Protein AF-E1ZZN7-F1 (afdb_monomer)

Solvent-accessible surface area (backbone atoms only — not comparable to full-atom values): 4860 Å² total; per-residue (Å²): 111,70,67,58,59,54,46,68,67,56,65,72,96,53,86,55,54,99,83,66,60,41,57,55,59,50,54,75,39,37,90,77,42,50,66,59,51,48,54,54,52,50,44,39,71,75,74,41,78,79,60,70,71,81,76,57,79,89,84,75,75,43,76,74,62,86,58,91,87,45,73,86,30,42,85

Secondary structure (DSSP, 8-state):
-HHHHHHHTPPSSPPP-TT---HHHHHHHHHHHHHHHHHHHHHHHTTPPPPSGGG-------B-SS-TT-GGGB-

Foldseek 3Di:
DVLLVVLCPDDFPDDDFPVNDGSVCCNVCVVVCVVVVVVVVVCVVVPHDDDVVVVDGDDDWAAADDDPVDSVRTD

Nearest PDB structures (foldseek):
  4wtd-assembly1_A  TM=5.882E-01  e=3.407E+00  Hepatitis C virus JFH-1
  2wcx-assembly1_A  TM=5.716E-01  e=3.651E+00  Hepatitis C virus (isolate BK)
  3cso-assembly1_A  TM=5.858E-01  e=5.921E+00  Hepatitis C virus isolate HC-J4

Organism: Camponotus floridanus (NCBI:txid104421)

Radius of gyration: 17.31 Å; Cα contacts (8 Å, |Δi|>4): 46; chains: 1; bounding box: 29×27×46 Å

Sequence (75 aa):
EEIEVTIRKLKKKKAVGPDGIGNEAWIYGIEKLRGKMKEILNKMWNGGKLTKEWKEGIITPIYKKGDKKKAENYR

pLDDT: mean 90.06, std 5.13, range [71.06, 96.0]

Mean predicted aligned error: 6.01 Å

Structure (mmCIF, N/CA/C/O backbone):
data_AF-E1ZZN7-F1
#
_entry.id   AF-E1ZZN7-F1
#
loop_
_atom_site.group_PDB
_atom_site.id
_atom_site.type_symbol
_atom_site.label_atom_id
_atom_site.label_alt_id
_atom_site.label_comp_id
_atom_site.label_asym_id
_atom_site.label_entity_id
_atom_site.label_seq_id
_atom_site.pdbx_PDB_ins_code
_atom_site.Cartn_x
_atom_site.Cartn_y
_atom_site.Cartn_z
_atom_site.occupancy
_atom_site.B_iso_or_equiv
_atom_site.auth_seq_id
_atom_site.auth_comp_id
_atom_site.auth_asym_id
_atom_site.auth_atom_id
_atom_site.pdbx_PDB_model_num
ATOM 1 N N . GLU A 1 1 ? -0.654 3.952 16.491 1.00 71.06 1 GLU A N 1
ATOM 2 C CA . GLU A 1 1 ? 0.761 4.304 16.292 1.00 71.06 1 GLU A CA 1
ATOM 3 C C . GLU A 1 1 ? 1.329 3.622 15.050 1.00 71.06 1 GLU A C 1
ATOM 5 O O . GLU A 1 1 ? 1.692 4.319 14.113 1.00 71.06 1 GLU A O 1
ATOM 10 N N . GLU A 1 2 ? 1.257 2.291 14.954 1.00 88.69 2 GLU A N 1
ATOM 11 C CA . GLU A 1 2 ? 1.770 1.518 13.803 1.00 88.69 2 GLU A CA 1
ATOM 12 C C . GLU A 1 2 ? 1.257 1.967 12.425 1.00 88.69 2 GLU A C 1
ATOM 14 O O . GLU A 1 2 ? 2.042 2.101 11.484 1.00 88.69 2 GLU A O 1
ATOM 19 N N . ILE A 1 3 ? -0.049 2.242 12.307 1.00 91.06 3 ILE A N 1
ATOM 20 C CA . ILE A 1 3 ? -0.666 2.702 11.052 1.00 91.06 3 ILE A CA 1
ATOM 21 C C . ILE A 1 3 ? 0.008 3.991 10.568 1.00 91.06 3 ILE A C 1
ATOM 23 O O . ILE A 1 3 ? 0.390 4.106 9.407 1.00 91.06 3 ILE A O 1
ATOM 27 N N . GLU A 1 4 ? 0.197 4.957 11.463 1.00 91.94 4 GLU A N 1
ATOM 28 C CA . GLU A 1 4 ? 0.747 6.261 11.104 1.00 91.94 4 GLU A CA 1
ATOM 29 C C . GLU A 1 4 ? 2.220 6.158 10.692 1.00 91.94 4 GLU A C 1
ATOM 31 O O . GLU A 1 4 ? 2.613 6.698 9.657 1.00 91.94 4 GLU A O 1
ATOM 36 N N . VAL A 1 5 ? 3.016 5.394 11.445 1.00 93.94 5 VAL A N 1
ATOM 37 C CA . VAL A 1 5 ? 4.426 5.128 11.120 1.00 93.94 5 VAL A CA 1
ATOM 38 C C . VAL A 1 5 ? 4.555 4.450 9.756 1.00 93.94 5 VAL A C 1
ATOM 40 O O . VAL A 1 5 ? 5.441 4.794 8.974 1.00 93.94 5 VAL A O 1
ATOM 43 N N . THR A 1 6 ? 3.666 3.507 9.447 1.00 94.25 6 THR A N 1
ATOM 44 C CA . THR A 1 6 ? 3.681 2.781 8.172 1.00 94.25 6 THR A CA 1
ATOM 45 C C . THR A 1 6 ? 3.328 3.697 7.006 1.00 94.25 6 THR A C 1
ATOM 47 O O . THR A 1 6 ? 4.052 3.732 6.012 1.00 94.25 6 THR A O 1
ATOM 50 N N . ILE A 1 7 ? 2.275 4.506 7.142 1.00 94.50 7 ILE A N 1
ATOM 51 C CA . ILE A 1 7 ? 1.854 5.437 6.091 1.00 94.50 7 ILE A CA 1
ATOM 52 C C . ILE A 1 7 ? 2.914 6.514 5.834 1.00 94.50 7 ILE A C 1
ATOM 54 O O . ILE A 1 7 ? 3.202 6.826 4.680 1.00 94.50 7 ILE A O 1
ATOM 58 N N . ARG A 1 8 ? 3.580 7.029 6.876 1.00 92.44 8 ARG A N 1
ATOM 59 C CA . ARG A 1 8 ? 4.661 8.021 6.716 1.00 92.44 8 ARG A CA 1
ATOM 60 C C . ARG A 1 8 ? 5.897 7.469 5.986 1.00 92.44 8 ARG A C 1
ATOM 62 O O . ARG A 1 8 ? 6.660 8.254 5.430 1.00 92.44 8 ARG A O 1
ATOM 69 N N . LYS A 1 9 ? 6.089 6.145 5.939 1.00 95.56 9 LYS A N 1
ATOM 70 C CA . LYS A 1 9 ? 7.177 5.489 5.185 1.00 95.56 9 LYS A CA 1
ATOM 71 C C . LYS A 1 9 ? 6.873 5.320 3.691 1.00 95.56 9 LYS A C 1
ATOM 73 O O . LYS A 1 9 ? 7.772 4.944 2.933 1.00 95.56 9 LYS A O 1
ATOM 78 N N . LEU A 1 10 ? 5.640 5.577 3.245 1.00 95.38 10 LEU A N 1
ATOM 79 C CA . LEU A 1 10 ? 5.278 5.465 1.834 1.00 95.38 10 LEU A CA 1
ATOM 80 C C . LEU A 1 10 ? 6.079 6.457 0.979 1.00 95.38 10 LEU A C 1
ATOM 82 O O . LEU A 1 10 ? 6.234 7.634 1.304 1.00 95.38 10 LEU A O 1
ATOM 86 N N . LYS A 1 11 ? 6.586 5.978 -0.162 1.00 96.00 11 LYS A N 1
ATOM 87 C CA . LYS A 1 11 ? 7.294 6.826 -1.128 1.00 96.00 11 LYS A CA 1
ATOM 88 C C . LYS A 1 11 ? 6.282 7.626 -1.947 1.00 96.00 11 LYS A C 1
ATOM 90 O O . LYS A 1 11 ? 5.337 7.050 -2.484 1.00 96.00 11 LYS A O 1
ATOM 95 N N . LYS A 1 12 ? 6.521 8.928 -2.088 1.00 95.06 12 LYS A N 1
ATOM 96 C CA . LYS A 1 12 ? 5.753 9.819 -2.973 1.00 95.06 12 LYS A CA 1
ATOM 97 C C . LYS 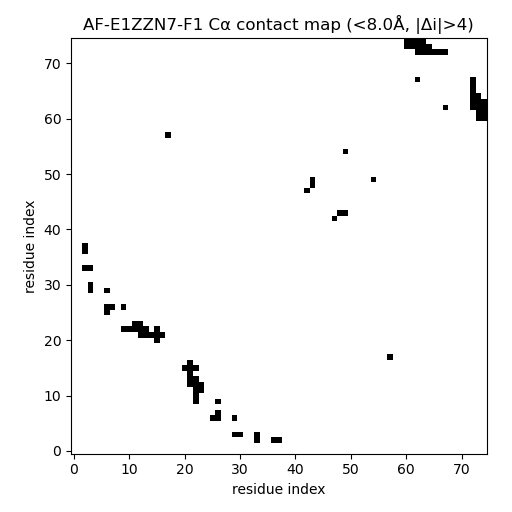A 1 12 ? 6.028 9.512 -4.450 1.00 95.06 12 LYS A C 1
ATOM 99 O O . LYS A 1 12 ? 7.045 8.887 -4.770 1.00 95.06 12 LYS A O 1
ATOM 104 N N . LYS A 1 13 ? 5.147 9.979 -5.339 1.00 93.44 13 LYS A N 1
ATOM 105 C CA . LYS A 1 13 ? 5.223 9.850 -6.804 1.00 93.44 13 LYS A CA 1
ATOM 106 C C . LYS A 1 13 ? 5.349 8.398 -7.271 1.00 93.44 13 LYS A C 1
ATOM 108 O O . LYS A 1 13 ? 6.088 8.087 -8.205 1.00 93.44 13 LYS A O 1
ATOM 113 N N . LYS A 1 14 ? 4.675 7.488 -6.570 1.00 92.62 14 LYS A N 1
ATOM 114 C CA . LYS A 1 14 ? 4.541 6.094 -6.996 1.00 92.62 14 LYS A CA 1
ATOM 115 C C . LYS A 1 14 ? 3.346 5.950 -7.926 1.00 92.62 14 LYS A C 1
ATOM 117 O O . LYS A 1 14 ? 2.431 6.764 -7.884 1.00 92.62 14 LYS A O 1
ATOM 122 N N . ALA A 1 15 ? 3.405 4.931 -8.781 1.00 89.25 15 ALA A N 1
ATOM 123 C CA . ALA A 1 15 ? 2.277 4.575 -9.625 1.00 89.25 15 ALA A CA 1
ATOM 124 C C . ALA A 1 15 ? 1.053 4.310 -8.743 1.00 89.25 15 ALA A C 1
ATOM 126 O O . ALA A 1 15 ? 1.167 3.668 -7.696 1.00 89.25 15 ALA A O 1
ATOM 127 N N . VAL A 1 16 ? -0.078 4.856 -9.168 1.00 90.31 16 VAL A N 1
ATOM 128 C CA . VAL A 1 16 ? -1.370 4.687 -8.510 1.00 90.31 16 VAL A CA 1
ATOM 129 C C . VAL A 1 16 ? -1.868 3.260 -8.691 1.00 90.31 16 VAL A C 1
ATOM 131 O O . VAL A 1 16 ? -1.614 2.637 -9.725 1.00 90.31 16 VAL A O 1
ATOM 134 N N . GLY A 1 17 ? -2.554 2.747 -7.670 1.00 84.88 17 GLY A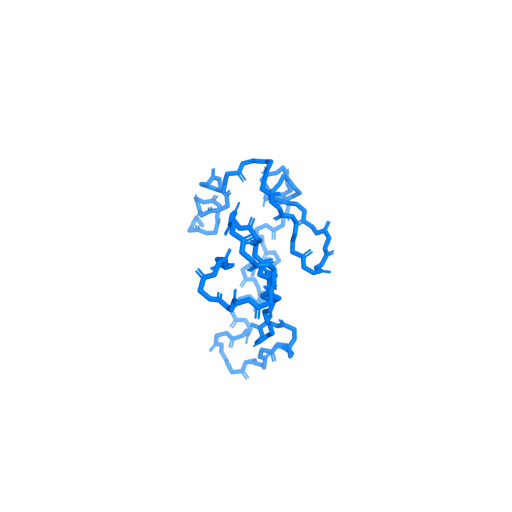 N 1
ATOM 135 C CA . GLY A 1 17 ? -3.236 1.466 -7.758 1.00 84.88 17 GLY A CA 1
ATOM 136 C C . GLY A 1 17 ? -4.474 1.531 -8.663 1.00 84.88 17 GLY A C 1
ATOM 137 O O . GLY A 1 17 ? -4.807 2.592 -9.199 1.00 84.88 17 GLY A O 1
ATOM 138 N N . PRO A 1 18 ? -5.193 0.406 -8.810 1.00 84.38 18 PRO A N 1
ATOM 139 C CA . PRO A 1 18 ? -6.464 0.350 -9.540 1.00 84.38 18 PRO A CA 1
ATOM 140 C C . PRO A 1 18 ? -7.537 1.288 -8.966 1.00 84.38 18 PRO A C 1
ATOM 142 O O . PRO A 1 18 ? -8.456 1.684 -9.673 1.00 84.38 18 PRO A O 1
ATOM 145 N N . ASP A 1 19 ? -7.408 1.647 -7.687 1.00 86.44 19 ASP A N 1
ATOM 146 C CA . ASP A 1 19 ? -8.274 2.588 -6.976 1.00 86.44 19 ASP A CA 1
ATOM 147 C C . ASP A 1 19 ? -8.053 4.057 -7.381 1.00 86.44 19 ASP A C 1
ATOM 149 O O . ASP A 1 19 ? -8.857 4.919 -7.031 1.00 86.44 19 ASP A O 1
ATOM 153 N N . GLY A 1 20 ? -6.969 4.361 -8.104 1.00 90.00 20 GLY A N 1
ATOM 154 C CA . GLY A 1 20 ? -6.591 5.724 -8.470 1.00 90.00 20 GLY A CA 1
ATOM 155 C C . GLY A 1 20 ? -6.107 6.579 -7.292 1.00 90.00 20 GLY A C 1
ATOM 156 O O . GLY A 1 20 ? -5.927 7.787 -7.458 1.00 90.00 20 GLY A O 1
ATOM 157 N N . ILE A 1 21 ? -5.869 5.992 -6.113 1.00 91.50 21 ILE A N 1
ATOM 158 C CA . ILE A 1 21 ? -5.488 6.730 -4.903 1.00 91.50 21 ILE A CA 1
ATOM 159 C C . ILE A 1 21 ? -3.969 6.708 -4.731 1.00 91.50 21 ILE A C 1
ATOM 161 O O . ILE A 1 21 ? -3.349 5.677 -4.471 1.00 91.50 21 ILE A O 1
ATOM 165 N N . GLY A 1 22 ? -3.341 7.875 -4.877 1.00 94.31 22 GLY A N 1
ATOM 166 C CA . GLY A 1 22 ? -1.899 8.022 -4.689 1.00 94.31 22 GLY A CA 1
ATOM 167 C C . GLY A 1 22 ? -1.480 7.908 -3.224 1.00 94.31 22 GLY A C 1
ATOM 168 O O . GLY A 1 22 ? -2.247 8.216 -2.308 1.00 94.31 22 GLY A O 1
ATOM 169 N N . ASN A 1 23 ? -0.214 7.549 -2.992 1.00 95.44 23 ASN A N 1
ATOM 170 C CA . ASN A 1 23 ? 0.368 7.502 -1.644 1.00 95.44 23 ASN A CA 1
ATOM 171 C C . ASN A 1 23 ? 0.222 8.839 -0.896 1.00 95.44 23 ASN A C 1
ATOM 173 O O . ASN A 1 23 ? 0.083 8.865 0.323 1.00 95.44 23 ASN A O 1
ATOM 177 N N . GLU A 1 24 ? 0.226 9.950 -1.625 1.00 95.75 24 GLU A N 1
ATOM 178 C CA . GLU A 1 24 ? 0.044 11.306 -1.123 1.00 95.75 24 GLU A CA 1
ATOM 179 C C . GLU A 1 24 ? -1.281 11.490 -0.380 1.00 95.75 24 GLU A C 1
ATOM 181 O O . GLU A 1 24 ? -1.285 12.105 0.685 1.00 95.75 24 GLU A O 1
ATOM 186 N N . ALA A 1 25 ? -2.384 10.932 -0.888 1.00 95.06 25 ALA A N 1
ATOM 187 C CA . ALA A 1 25 ? -3.686 11.040 -0.230 1.00 95.06 25 ALA A CA 1
ATOM 188 C C . ALA A 1 25 ? -3.640 10.434 1.179 1.00 95.06 25 ALA A C 1
ATOM 190 O O . ALA A 1 25 ? -4.142 11.026 2.136 1.00 95.06 25 ALA A O 1
ATOM 191 N N . TRP A 1 26 ? -2.955 9.299 1.326 1.00 94.38 26 TRP A N 1
ATOM 192 C CA . TRP A 1 26 ? -2.752 8.651 2.615 1.00 94.38 26 TRP A CA 1
ATOM 193 C C . TRP A 1 26 ? -1.812 9.451 3.512 1.00 94.38 26 TRP A C 1
ATOM 195 O O . TRP A 1 26 ? -2.161 9.729 4.654 1.00 94.38 26 TRP A O 1
ATOM 205 N N . ILE A 1 27 ? -0.650 9.868 2.997 1.00 95.69 27 ILE A N 1
ATOM 206 C CA . ILE A 1 27 ? 0.357 10.622 3.761 1.00 95.69 27 ILE A CA 1
ATOM 207 C C . ILE A 1 27 ? -0.233 11.919 4.327 1.00 95.69 27 ILE A C 1
ATOM 209 O O . ILE A 1 27 ? 0.001 12.233 5.492 1.00 95.69 27 ILE A O 1
ATOM 213 N N . TYR A 1 28 ? -0.996 12.663 3.524 1.00 95.44 28 TYR A N 1
ATOM 214 C CA . TYR A 1 28 ? -1.588 13.936 3.940 1.00 95.44 28 TYR A CA 1
ATOM 215 C C . TYR A 1 28 ? -2.903 13.765 4.715 1.00 95.44 28 TYR A C 1
ATOM 217 O O . TYR A 1 28 ? -3.255 14.621 5.521 1.00 95.44 28 TYR A O 1
ATOM 225 N N . GLY A 1 29 ? -3.629 12.664 4.505 1.00 94.62 29 GLY A N 1
ATOM 226 C CA . GLY A 1 29 ? -4.906 12.388 5.168 1.00 94.62 29 GLY A CA 1
ATOM 227 C C . GLY A 1 29 ? -4.799 11.621 6.490 1.00 94.62 29 GLY A C 1
ATOM 228 O O . GLY A 1 29 ? -5.794 11.516 7.211 1.00 94.62 29 GLY A O 1
ATOM 229 N N . ILE A 1 30 ? -3.627 11.071 6.827 1.00 94.50 30 ILE A N 1
ATOM 230 C CA . ILE A 1 30 ? -3.498 10.063 7.888 1.00 94.50 30 ILE A CA 1
ATOM 231 C C . ILE A 1 30 ? -3.977 10.533 9.261 1.00 94.50 30 ILE A C 1
ATOM 233 O O . ILE A 1 30 ? -4.591 9.757 9.992 1.00 94.50 30 ILE A O 1
ATOM 237 N N . GLU A 1 31 ? -3.772 11.805 9.596 1.00 92.25 31 GLU A N 1
ATOM 238 C CA . GLU A 1 31 ? -4.178 12.367 10.889 1.00 92.25 31 GLU A CA 1
ATOM 239 C C . GLU A 1 31 ? -5.691 12.254 11.110 1.00 92.25 31 GLU A C 1
ATOM 241 O O . GLU A 1 31 ? -6.138 11.945 12.216 1.00 92.25 31 GLU A O 1
ATOM 246 N N . LYS A 1 32 ? -6.475 12.406 10.034 1.00 93.88 32 LYS A N 1
ATOM 247 C CA . LYS A 1 32 ? -7.938 12.281 10.049 1.00 93.88 32 LYS A CA 1
ATOM 248 C C . LYS A 1 32 ? -8.398 10.834 9.864 1.00 93.88 32 LYS A C 1
ATOM 250 O O . LYS A 1 32 ? -9.402 10.424 10.439 1.00 93.88 32 LYS A O 1
ATOM 255 N N . LEU A 1 33 ? -7.671 10.046 9.070 1.00 93.50 33 LEU A N 1
ATOM 256 C CA . LEU A 1 33 ? -8.103 8.710 8.639 1.00 93.50 33 LEU A CA 1
ATOM 257 C C . LEU A 1 33 ? -7.690 7.577 9.587 1.00 93.50 33 LEU A C 1
ATOM 259 O O . LEU A 1 33 ? -8.333 6.524 9.592 1.00 93.50 33 LEU A O 1
ATOM 263 N N . ARG A 1 34 ? -6.657 7.772 10.419 1.00 93.44 34 ARG A N 1
ATOM 264 C CA . ARG A 1 34 ? -6.066 6.706 11.253 1.00 93.44 34 ARG A CA 1
ATOM 265 C C . ARG A 1 34 ? -7.077 5.973 12.137 1.00 93.44 34 ARG A C 1
ATOM 267 O O . ARG A 1 34 ? -6.977 4.758 12.296 1.00 93.44 34 ARG A O 1
ATOM 274 N N . GLY A 1 35 ? -8.055 6.691 12.694 1.00 94.44 35 GLY A N 1
ATOM 275 C CA . GLY A 1 35 ? -9.086 6.107 13.556 1.00 94.44 35 GLY A CA 1
ATOM 276 C C . GLY A 1 35 ? -9.986 5.144 12.786 1.00 94.44 35 GLY A C 1
ATOM 277 O O . GLY A 1 35 ? -10.185 4.005 13.207 1.00 94.44 35 GLY A O 1
ATOM 278 N N . LYS A 1 36 ? -10.456 5.570 11.608 1.00 93.50 36 LYS A N 1
ATOM 279 C CA . LYS A 1 36 ? -11.320 4.748 10.759 1.00 93.50 36 LYS A CA 1
ATOM 280 C C . LYS A 1 36 ? -10.572 3.562 10.156 1.00 93.50 36 LYS A C 1
ATOM 282 O O . LYS A 1 36 ? -11.111 2.460 10.131 1.00 93.50 36 LYS A O 1
ATOM 287 N N . MET A 1 37 ? -9.316 3.758 9.750 1.00 92.19 37 MET A N 1
ATOM 288 C CA . MET A 1 37 ? -8.451 2.663 9.301 1.00 92.19 37 MET A CA 1
ATOM 289 C C . MET A 1 37 ? -8.299 1.592 10.379 1.00 92.19 37 MET A C 1
ATOM 291 O O . MET A 1 37 ? -8.486 0.414 10.090 1.00 92.19 37 MET A O 1
ATOM 295 N N . LYS A 1 38 ? -8.027 1.987 11.630 1.00 93.31 38 LYS A N 1
ATOM 296 C CA . LYS A 1 38 ? -7.921 1.042 12.749 1.00 93.31 38 LYS A CA 1
ATOM 297 C C . LYS A 1 38 ? -9.212 0.244 12.943 1.00 93.31 38 LYS A C 1
ATOM 299 O O . LYS A 1 38 ? -9.155 -0.966 13.128 1.00 93.31 38 LYS A O 1
ATOM 304 N N . GLU A 1 39 ? -10.368 0.900 12.875 1.00 92.88 39 GLU A N 1
ATOM 305 C CA . GLU A 1 39 ? -11.672 0.237 12.993 1.00 92.88 39 GLU A CA 1
ATOM 306 C C . GLU A 1 39 ? -11.886 -0.810 11.887 1.00 92.88 39 GLU A C 1
ATOM 308 O O . GLU A 1 39 ? -12.287 -1.936 12.176 1.00 92.88 39 GLU A O 1
ATOM 313 N N . ILE A 1 40 ? -11.588 -0.461 10.630 1.00 91.00 40 ILE A N 1
ATOM 314 C CA . ILE A 1 40 ? -11.739 -1.360 9.476 1.00 91.00 40 ILE A CA 1
ATOM 315 C C . ILE A 1 40 ? -10.777 -2.550 9.583 1.00 91.00 40 ILE A C 1
ATOM 317 O O . ILE A 1 40 ? -11.202 -3.693 9.428 1.00 91.00 40 ILE A O 1
ATOM 321 N N . LEU A 1 41 ? -9.504 -2.299 9.903 1.00 90.00 41 LEU A N 1
ATOM 322 C CA . LEU A 1 41 ? -8.494 -3.346 10.081 1.00 90.00 41 LEU A CA 1
ATOM 323 C C . LEU A 1 41 ? -8.878 -4.314 11.204 1.00 90.00 41 LEU A C 1
ATOM 325 O O . LEU A 1 41 ? -8.844 -5.523 11.000 1.00 90.00 41 LEU A O 1
ATOM 329 N N . ASN A 1 42 ? -9.330 -3.800 12.351 1.00 92.31 42 ASN A N 1
ATOM 330 C CA . ASN A 1 42 ? -9.787 -4.634 13.463 1.00 92.31 42 ASN A CA 1
ATOM 331 C C . ASN A 1 42 ? -11.024 -5.464 13.097 1.00 92.31 42 ASN A C 1
ATOM 333 O O . ASN A 1 42 ? -11.116 -6.628 13.478 1.00 92.31 42 ASN A O 1
ATOM 337 N N . LYS A 1 43 ? -11.973 -4.890 12.346 1.00 91.50 43 LYS A N 1
ATOM 338 C CA . LYS A 1 43 ? -13.139 -5.632 11.844 1.00 91.50 43 LYS A CA 1
ATOM 3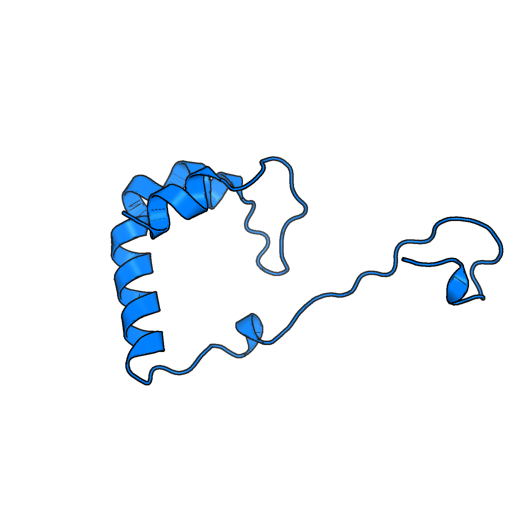39 C C . LYS A 1 43 ? -12.717 -6.788 10.944 1.00 91.50 43 LYS A C 1
ATOM 341 O O . LYS A 1 43 ? -13.235 -7.885 11.107 1.00 91.50 43 LYS A O 1
ATOM 346 N N . MET A 1 44 ? -11.772 -6.564 10.031 1.00 89.12 44 MET A N 1
ATOM 347 C CA . MET A 1 44 ? -11.242 -7.628 9.170 1.00 89.12 44 MET A CA 1
ATOM 348 C C . MET A 1 44 ? -10.481 -8.688 9.970 1.00 89.12 44 MET A C 1
ATOM 350 O O . MET A 1 44 ? -10.666 -9.874 9.725 1.00 89.12 44 MET A O 1
ATOM 354 N N . TRP A 1 45 ? -9.686 -8.276 10.961 1.00 89.75 45 TRP A N 1
ATOM 355 C CA . TRP A 1 45 ? -8.937 -9.197 11.818 1.00 89.75 45 TRP A CA 1
ATOM 356 C C . TRP A 1 45 ? -9.851 -10.118 12.639 1.00 89.75 45 TRP A C 1
ATOM 358 O O . TRP A 1 45 ? -9.607 -11.316 12.731 1.00 89.75 45 TRP A O 1
ATOM 368 N N . ASN A 1 46 ? -10.950 -9.585 13.177 1.00 92.50 46 ASN A N 1
ATOM 369 C CA . ASN A 1 46 ? -11.879 -10.316 14.047 1.00 92.50 46 ASN A CA 1
ATOM 370 C C . ASN A 1 46 ? -12.950 -11.123 13.280 1.00 92.50 46 ASN A C 1
ATOM 372 O O . ASN A 1 46 ? -14.067 -11.290 13.767 1.00 92.50 46 ASN A O 1
ATOM 376 N N . GLY A 1 4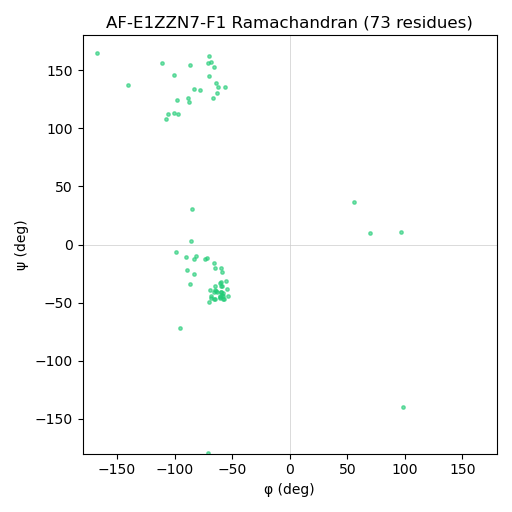7 ? -12.636 -11.611 12.077 1.00 85.94 47 GLY A N 1
ATOM 377 C CA . GLY A 1 47 ? -13.543 -12.446 11.276 1.00 85.94 47 GLY A CA 1
ATOM 378 C C . GLY A 1 47 ? -14.359 -11.695 10.219 1.00 85.94 47 GLY A C 1
ATOM 379 O O . GLY A 1 47 ? -15.267 -12.267 9.613 1.00 85.94 47 GLY A O 1
ATOM 380 N N . GLY A 1 48 ? -14.043 -10.425 9.962 1.00 83.44 48 GLY A N 1
ATOM 381 C CA . GLY A 1 48 ? -14.562 -9.705 8.803 1.00 83.44 48 GLY A CA 1
ATOM 382 C C . GLY A 1 48 ? -14.047 -10.295 7.486 1.00 83.44 48 GLY A C 1
ATOM 383 O O . GLY A 1 48 ? -12.970 -10.884 7.413 1.00 83.44 48 GLY A O 1
ATOM 384 N N . LYS A 1 49 ? -14.818 -10.131 6.409 1.00 82.69 49 LYS A N 1
ATOM 385 C CA . LYS A 1 49 ? -14.403 -10.573 5.071 1.00 82.69 49 LYS A CA 1
ATOM 386 C C . LYS A 1 49 ? -13.513 -9.517 4.420 1.00 82.69 49 LYS A C 1
ATOM 388 O O . LYS A 1 49 ? -13.865 -8.341 4.402 1.00 82.69 49 LYS A O 1
ATOM 393 N N . LE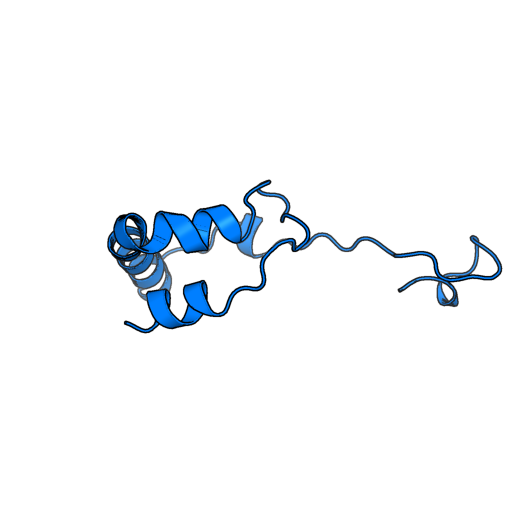U A 1 50 ? -12.404 -9.958 3.830 1.00 81.50 50 LEU A N 1
ATOM 394 C CA . LEU A 1 50 ? -11.648 -9.155 2.868 1.00 81.50 50 LEU A CA 1
ATOM 395 C C . LEU A 1 50 ? -12.511 -8.906 1.631 1.00 81.50 50 LEU A C 1
ATOM 397 O O . LEU A 1 50 ? -13.193 -9.825 1.157 1.00 81.50 50 LEU A O 1
ATOM 401 N N . THR A 1 51 ? -12.462 -7.689 1.098 1.00 82.88 51 THR A N 1
ATOM 402 C CA . THR A 1 51 ? -13.121 -7.399 -0.174 1.00 82.88 51 THR A CA 1
ATOM 403 C C . THR A 1 51 ? -12.401 -8.137 -1.306 1.00 82.88 51 THR A C 1
ATOM 405 O O . THR A 1 51 ? -11.245 -8.554 -1.164 1.00 82.88 51 THR A O 1
ATOM 408 N N . LYS A 1 52 ? -13.100 -8.386 -2.417 1.00 83.88 52 LYS A N 1
ATOM 409 C CA . LYS A 1 52 ? -12.507 -9.119 -3.546 1.00 83.88 52 LYS A CA 1
ATOM 410 C C . LYS A 1 52 ? -11.358 -8.327 -4.164 1.00 83.88 52 LYS A C 1
ATOM 412 O O . LYS A 1 52 ? -10.339 -8.924 -4.485 1.00 83.88 52 LYS A O 1
ATOM 417 N N . GLU A 1 53 ? -11.479 -7.003 -4.202 1.00 83.31 53 GLU A N 1
ATOM 418 C CA . GLU A 1 53 ? -10.472 -6.101 -4.762 1.00 83.31 53 GLU A CA 1
ATOM 419 C C . GLU A 1 53 ? -9.122 -6.222 -4.043 1.00 83.31 53 GLU A C 1
ATOM 421 O O . GLU A 1 53 ? -8.076 -6.114 -4.669 1.00 83.31 53 GLU A O 1
ATOM 426 N N . TRP A 1 54 ? -9.115 -6.519 -2.738 1.00 80.00 54 TRP A N 1
ATOM 427 C CA . TRP A 1 54 ? -7.873 -6.697 -1.971 1.00 80.00 54 TRP A CA 1
ATOM 428 C C . TRP A 1 54 ? -7.133 -8.000 -2.309 1.00 80.00 54 TRP A C 1
ATOM 430 O O . TRP A 1 54 ? -5.993 -8.188 -1.888 1.00 80.00 54 TRP A O 1
ATOM 440 N N . LYS A 1 55 ? -7.778 -8.915 -3.041 1.00 82.88 55 LYS A N 1
ATOM 441 C CA . LYS A 1 55 ? -7.188 -10.171 -3.526 1.00 82.88 55 LYS A CA 1
ATOM 442 C C . LYS A 1 55 ? -6.722 -10.074 -4.978 1.00 82.88 55 LYS A C 1
ATOM 444 O O . LYS A 1 55 ? -6.125 -11.022 -5.482 1.00 82.88 55 LYS A O 1
ATOM 449 N N . GLU A 1 56 ? -7.015 -8.966 -5.646 1.00 82.56 56 GLU A N 1
ATOM 450 C CA . GLU A 1 56 ? -6.702 -8.743 -7.051 1.00 82.56 56 GLU A CA 1
ATOM 451 C C . GLU A 1 56 ? -5.450 -7.867 -7.180 1.00 82.56 56 GLU A C 1
ATOM 453 O O . GLU A 1 56 ? -5.188 -6.982 -6.367 1.00 82.56 56 GLU A O 1
ATOM 458 N N . GLY A 1 57 ? -4.645 -8.124 -8.209 1.00 80.38 57 GLY A N 1
ATOM 459 C CA . GLY A 1 57 ? -3.448 -7.347 -8.512 1.00 80.38 57 GLY A CA 1
ATOM 460 C C . GLY A 1 57 ? -3.305 -7.156 -10.015 1.00 80.38 57 GLY A C 1
ATOM 461 O O . GLY A 1 57 ? -3.514 -8.094 -10.782 1.00 80.38 57 GLY A O 1
ATOM 462 N N . ILE A 1 58 ? -2.945 -5.943 -10.442 1.00 80.94 58 ILE A N 1
ATOM 463 C CA . ILE A 1 58 ? -2.660 -5.654 -11.851 1.00 80.94 58 ILE A CA 1
ATOM 464 C C . ILE A 1 58 ? -1.188 -5.957 -12.129 1.00 80.94 58 ILE A C 1
ATOM 466 O O . ILE A 1 58 ? -0.296 -5.375 -11.511 1.00 80.94 58 ILE A O 1
ATOM 470 N N . ILE A 1 59 ? -0.942 -6.843 -13.094 1.00 80.94 59 ILE A N 1
ATOM 471 C CA . ILE A 1 59 ? 0.392 -7.120 -13.626 1.00 80.94 59 ILE A CA 1
ATOM 472 C C . ILE A 1 59 ? 0.486 -6.466 -15.001 1.00 80.94 59 ILE A C 1
ATOM 474 O O . ILE A 1 59 ? -0.175 -6.894 -15.946 1.00 80.94 59 ILE A O 1
ATOM 478 N N . THR A 1 60 ? 1.325 -5.438 -15.111 1.00 83.56 60 THR A N 1
ATOM 479 C CA . THR A 1 60 ? 1.600 -4.766 -16.384 1.00 83.56 60 THR A CA 1
ATOM 480 C C . THR A 1 60 ? 3.005 -5.136 -16.848 1.00 83.56 60 THR A C 1
ATOM 482 O O . THR A 1 60 ? 3.966 -4.649 -16.247 1.00 83.56 60 THR A O 1
ATOM 485 N N . PRO A 1 61 ? 3.156 -5.965 -17.897 1.00 87.38 61 PRO A N 1
ATOM 486 C CA . PRO A 1 61 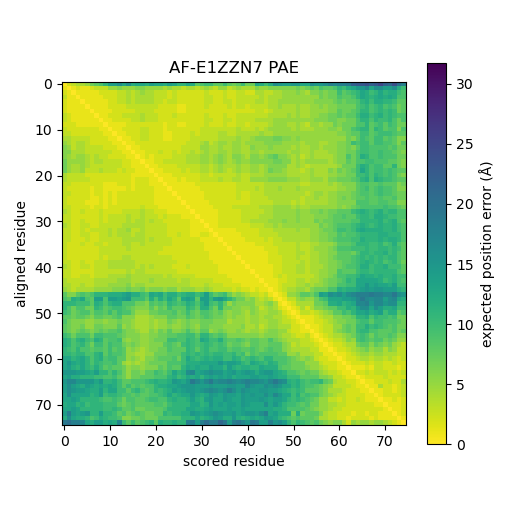? 4.468 -6.331 -18.407 1.00 87.38 61 PRO A CA 1
ATOM 487 C C . PRO A 1 61 ? 5.160 -5.110 -19.020 1.00 87.38 61 PRO A C 1
ATOM 489 O O . PRO A 1 61 ? 4.618 -4.443 -19.905 1.00 87.38 61 PRO A O 1
ATOM 492 N N . ILE A 1 62 ? 6.377 -4.815 -18.563 1.00 89.88 62 ILE A N 1
ATOM 493 C CA . ILE A 1 62 ? 7.156 -3.668 -19.043 1.00 89.88 62 ILE A CA 1
ATOM 494 C C . ILE A 1 62 ? 8.180 -4.161 -20.053 1.00 89.88 62 ILE A C 1
ATOM 496 O O . ILE A 1 62 ? 9.131 -4.863 -19.705 1.00 89.88 62 ILE A O 1
ATOM 500 N N . TYR A 1 63 ? 8.006 -3.763 -21.311 1.00 92.56 63 TYR A N 1
ATOM 501 C CA . TYR A 1 63 ? 8.970 -4.068 -22.359 1.00 92.56 63 TYR A CA 1
ATOM 502 C C . TYR A 1 63 ? 10.328 -3.418 -22.062 1.00 92.56 63 TYR A C 1
ATOM 504 O O . TYR A 1 63 ? 10.406 -2.220 -21.787 1.00 92.56 63 TYR A O 1
ATOM 512 N N . LYS A 1 64 ? 11.402 -4.209 -22.149 1.00 92.00 64 LYS A N 1
ATOM 513 C CA . LYS A 1 64 ? 12.782 -3.739 -21.982 1.00 92.00 64 LYS A CA 1
ATOM 514 C C . LYS A 1 64 ? 13.430 -3.416 -23.330 1.00 92.00 64 LYS A C 1
ATOM 516 O O . LYS A 1 64 ? 13.686 -2.253 -23.619 1.00 92.00 64 LYS A O 1
ATOM 521 N N . LYS A 1 65 ? 13.759 -4.445 -24.122 1.00 91.31 65 LYS A N 1
ATOM 522 C CA . LYS A 1 65 ? 14.469 -4.355 -25.416 1.00 91.31 65 LYS A CA 1
ATOM 523 C C . LYS A 1 65 ? 14.400 -5.688 -26.177 1.00 91.31 65 LYS A C 1
ATOM 525 O O . LYS A 1 65 ? 14.136 -6.706 -25.552 1.00 91.31 65 LYS A O 1
ATOM 530 N N . GLY A 1 66 ? 14.714 -5.694 -27.476 1.00 93.31 66 GLY A N 1
ATOM 531 C CA . GLY A 1 66 ? 14.727 -6.895 -28.321 1.00 93.31 66 GLY A CA 1
ATOM 532 C C . GLY A 1 66 ? 13.464 -7.079 -29.171 1.00 93.31 66 GLY A C 1
ATOM 533 O O . GLY A 1 66 ? 12.943 -6.131 -29.750 1.00 93.31 66 GLY A O 1
ATOM 534 N N . ASP A 1 67 ? 12.995 -8.316 -29.289 1.00 92.00 67 ASP A N 1
ATOM 535 C CA . ASP A 1 67 ? 11.767 -8.645 -30.015 1.00 92.00 67 ASP A CA 1
ATOM 536 C C . ASP A 1 67 ? 10.555 -8.558 -29.075 1.00 92.00 67 ASP A C 1
ATOM 538 O O . ASP A 1 67 ? 10.517 -9.216 -28.032 1.00 92.00 67 ASP A O 1
ATO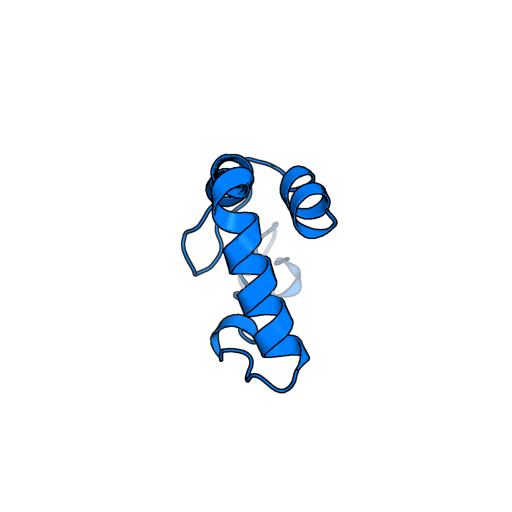M 542 N N . LYS A 1 68 ? 9.542 -7.780 -29.466 1.00 92.69 68 LYS A N 1
ATOM 543 C CA . LYS A 1 68 ? 8.280 -7.622 -28.729 1.00 92.69 68 LYS A CA 1
ATOM 544 C C . LYS A 1 68 ? 7.444 -8.907 -28.670 1.00 92.69 68 LYS A C 1
ATOM 546 O O . LYS A 1 68 ? 6.534 -9.000 -27.857 1.00 92.69 68 LYS A O 1
ATOM 551 N N . LYS A 1 69 ? 7.727 -9.907 -29.508 1.00 93.44 69 LYS A N 1
ATOM 552 C CA . LYS A 1 69 ? 7.022 -11.198 -29.483 1.00 93.44 69 LYS A CA 1
ATOM 553 C C . LYS A 1 69 ? 7.574 -12.180 -28.447 1.00 93.44 69 LYS A C 1
ATOM 555 O O . LYS A 1 69 ? 6.926 -13.187 -28.179 1.00 93.44 69 LYS A O 1
ATOM 560 N N . LYS A 1 70 ? 8.747 -11.919 -27.858 1.00 93.00 70 LYS A N 1
ATOM 561 C CA . LYS A 1 70 ? 9.366 -12.823 -26.877 1.00 93.00 70 LYS A CA 1
ATOM 562 C C . LYS A 1 70 ? 9.087 -12.374 -25.444 1.00 93.00 70 LYS A C 1
ATOM 564 O O . LYS A 1 70 ? 9.456 -11.267 -25.061 1.00 93.00 70 LYS A O 1
ATOM 569 N N . ALA A 1 71 ? 8.507 -13.262 -24.634 1.00 89.25 71 ALA A N 1
ATOM 570 C CA . ALA A 1 71 ? 8.156 -12.982 -23.238 1.00 89.25 71 ALA A CA 1
ATOM 571 C C . ALA A 1 71 ? 9.372 -12.611 -22.363 1.00 89.25 71 ALA A C 1
ATOM 573 O O . ALA A 1 71 ? 9.263 -11.753 -21.492 1.00 89.25 71 ALA A O 1
ATOM 574 N N . GLU A 1 72 ? 10.550 -13.179 -22.644 1.00 92.38 72 GLU A N 1
ATOM 575 C CA . GLU A 1 72 ? 11.813 -12.884 -21.940 1.00 92.38 72 GLU A CA 1
ATOM 576 C C . GLU A 1 72 ? 12.248 -11.406 -22.019 1.00 92.38 72 GLU A C 1
ATOM 578 O O . GLU A 1 72 ? 13.009 -10.928 -21.175 1.00 92.38 72 GLU A O 1
ATOM 583 N N . ASN A 1 73 ? 11.729 -10.656 -22.998 1.00 93.81 73 ASN A N 1
ATOM 584 C CA . ASN A 1 73 ? 12.034 -9.239 -23.198 1.00 93.81 73 ASN A CA 1
ATOM 585 C C . ASN A 1 73 ? 11.157 -8.294 -22.357 1.00 93.81 73 ASN A C 1
ATOM 587 O O . ASN A 1 73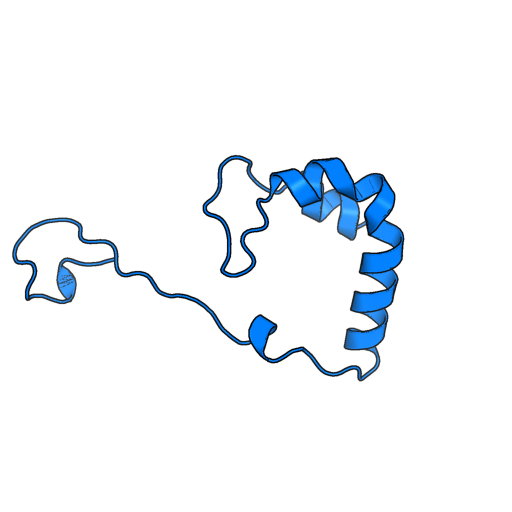 ? 11.297 -7.070 -22.460 1.00 93.81 73 ASN A O 1
ATOM 591 N N . TYR A 1 74 ? 10.278 -8.838 -21.513 1.00 91.88 74 TYR A N 1
ATOM 592 C CA . TYR A 1 74 ? 9.389 -8.094 -20.622 1.00 91.88 74 TYR A CA 1
ATOM 593 C C . TYR A 1 74 ? 9.794 -8.288 -19.146 1.00 91.88 74 TYR A C 1
ATOM 595 O O . TYR A 1 74 ? 10.507 -9.227 -18.788 1.00 91.88 74 TYR A O 1
ATOM 603 N N . ARG A 1 75 ? 9.430 -7.335 -18.282 1.00 80.94 75 ARG A N 1
ATOM 604 C CA . ARG A 1 75 ? 9.548 -7.410 -16.815 1.00 80.94 75 ARG A CA 1
ATOM 605 C C . A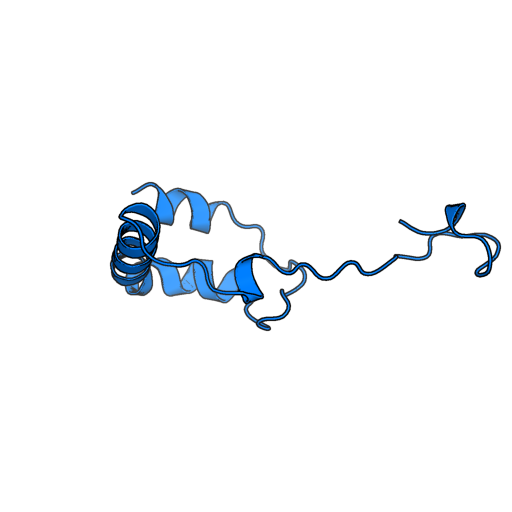RG A 1 75 ? 8.177 -7.495 -16.180 1.00 80.94 75 ARG A C 1
ATOM 607 O O . ARG A 1 75 ? 7.290 -6.786 -16.701 1.00 80.94 75 ARG A O 1
#